Protein AF-A0A7W6S2J0-F1 (afdb_monomer_lite)

Sequence (82 aa):
MPRSRLAAVLLALAPLAACGSGGPGAEMDDATHLTLYCQTHRCVCVEDGFLPFGAADKREPEWSLTGEPSCLDGYTLDTVTD

Foldseek 3Di:
DDDDDDDDPPPDDPPPPPPPDDDVDPPDDPLNVLLVCVLPAPKWWWAADDDPPPPTDTHGFDADPVSGTHDDPRTDIDGDDD

pLDDT: mean 74.17, std 18.67, range [37.06, 94.12]

Organism: NCBI:txid391922

Secondary structure (DSSP, 8-state):
-----------------------TT----HHHHHHHHHTTS-EEEEE-S-PPTT-S-EEPPEE-TTS-EE--TTEEEEE---

Radius of gyration: 20.64 Å; chains: 1; bounding box: 37×56×59 Å

Structure (mmCIF, N/CA/C/O backbone):
data_AF-A0A7W6S2J0-F1
#
_entry.id   AF-A0A7W6S2J0-F1
#
loop_
_atom_site.group_PDB
_atom_site.id
_atom_site.type_symbol
_atom_site.label_atom_id
_atom_site.label_alt_id
_atom_site.label_comp_id
_atom_site.label_asym_id
_atom_site.label_entity_id
_atom_site.label_seq_id
_atom_site.pdbx_PDB_ins_code
_atom_site.Cartn_x
_atom_site.Cartn_y
_atom_site.Cartn_z
_atom_site.occupancy
_atom_site.B_iso_or_equiv
_atom_site.auth_seq_id
_atom_site.auth_comp_id
_atom_site.auth_asym_id
_atom_site.auth_atom_id
_atom_site.pdbx_PDB_model_num
ATOM 1 N N . MET A 1 1 ? -28.088 -36.194 39.511 1.00 45.91 1 MET A N 1
ATOM 2 C CA . MET A 1 1 ? -26.781 -35.918 38.871 1.00 45.91 1 MET A CA 1
ATOM 3 C C . MET A 1 1 ? -26.975 -34.840 37.803 1.00 45.91 1 MET A C 1
ATOM 5 O O . MET A 1 1 ? -27.429 -35.184 36.719 1.00 45.91 1 MET A O 1
ATOM 9 N N . PRO A 1 2 ? -26.737 -33.548 38.088 1.00 47.06 2 PRO A N 1
ATOM 10 C CA . PRO A 1 2 ? -26.881 -32.497 37.080 1.00 47.06 2 PRO A CA 1
ATOM 11 C C . PRO A 1 2 ? -25.600 -32.377 36.242 1.00 47.06 2 PRO A C 1
ATOM 13 O O . PRO A 1 2 ? -24.525 -32.089 36.768 1.00 47.06 2 PRO A O 1
ATOM 16 N N . ARG A 1 3 ? -25.714 -32.643 34.936 1.00 51.69 3 ARG A N 1
ATOM 17 C CA . ARG A 1 3 ? -24.625 -32.523 33.960 1.00 51.69 3 ARG A CA 1
ATOM 18 C C . ARG A 1 3 ? -24.563 -31.106 33.391 1.00 51.69 3 ARG A C 1
ATOM 20 O O . ARG A 1 3 ? -25.525 -30.618 32.817 1.00 51.69 3 ARG A O 1
ATOM 27 N N . SER A 1 4 ? -23.378 -30.531 33.560 1.00 53.75 4 SER A N 1
ATOM 28 C CA . SER A 1 4 ? -22.635 -29.680 32.631 1.00 53.75 4 SER A CA 1
ATOM 29 C C . SER A 1 4 ? -23.321 -28.469 31.998 1.00 53.75 4 SER A C 1
ATOM 31 O O . SER A 1 4 ? -24.021 -28.537 30.996 1.00 53.75 4 SER A O 1
ATOM 33 N N . ARG A 1 5 ? -22.927 -27.332 32.574 1.00 57.97 5 ARG A N 1
ATOM 34 C CA . ARG A 1 5 ? -22.810 -25.993 31.994 1.00 57.97 5 ARG A CA 1
ATOM 35 C C . ARG A 1 5 ? -22.322 -26.032 30.537 1.00 57.97 5 ARG A C 1
ATOM 37 O O . ARG A 1 5 ? -21.220 -26.508 30.279 1.00 57.97 5 ARG A O 1
ATOM 44 N N . LEU A 1 6 ? -23.081 -25.426 29.631 1.0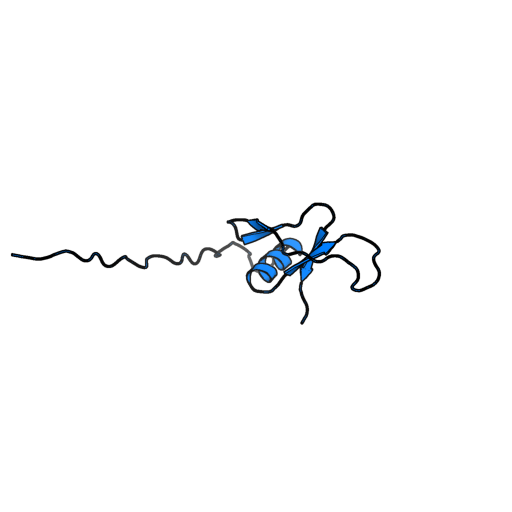0 55.94 6 LEU A N 1
ATOM 45 C CA . LEU A 1 6 ? -22.549 -24.835 28.405 1.00 55.94 6 LEU A CA 1
ATOM 46 C C . LEU A 1 6 ? -22.796 -23.335 28.509 1.00 55.94 6 LEU A C 1
ATOM 48 O O . LEU A 1 6 ? -23.927 -22.862 28.443 1.00 55.94 6 LEU A O 1
ATOM 52 N N . ALA A 1 7 ? -21.714 -22.614 28.786 1.00 53.78 7 ALA A N 1
ATOM 53 C CA . ALA A 1 7 ? -21.682 -21.169 28.731 1.00 53.78 7 ALA A CA 1
ATOM 54 C C . ALA A 1 7 ? -21.932 -20.757 27.276 1.00 53.78 7 ALA A C 1
ATOM 56 O O . ALA A 1 7 ? -21.117 -21.044 26.400 1.00 53.78 7 ALA A O 1
ATOM 57 N N . ALA A 1 8 ? -23.073 -20.121 27.020 1.00 55.12 8 ALA A N 1
ATOM 58 C CA . ALA A 1 8 ? -23.286 -19.391 25.786 1.00 55.12 8 ALA A CA 1
ATOM 59 C C . ALA A 1 8 ? -22.270 -18.246 25.768 1.00 55.12 8 ALA A C 1
ATOM 61 O O . ALA A 1 8 ? -22.341 -17.327 26.587 1.00 55.12 8 ALA A O 1
ATOM 62 N N . VAL A 1 9 ? -21.277 -18.353 24.888 1.00 53.16 9 VAL A N 1
ATOM 63 C CA . VAL A 1 9 ? -20.351 -17.263 24.605 1.00 53.16 9 VAL A CA 1
ATOM 64 C C . VAL A 1 9 ? -21.189 -16.109 24.071 1.00 53.16 9 VAL A C 1
ATOM 66 O O . VAL A 1 9 ? -21.804 -16.195 23.010 1.00 53.16 9 VAL A O 1
ATOM 69 N N . LEU A 1 10 ? -21.254 -15.057 24.880 1.00 51.62 10 LEU A N 1
ATOM 70 C CA . LEU A 1 10 ? -21.767 -13.746 24.530 1.00 51.62 10 LEU A CA 1
ATOM 71 C C . LEU A 1 10 ? -21.055 -13.278 23.253 1.00 51.62 10 LEU A C 1
ATOM 73 O O . LEU A 1 10 ? -19.886 -12.904 23.307 1.00 51.62 10 LEU A O 1
ATOM 77 N N . LEU A 1 11 ? -21.759 -13.268 22.117 1.00 52.09 11 LEU A N 1
ATOM 78 C CA . LEU A 1 11 ? -21.414 -12.410 20.980 1.00 52.09 11 LEU A CA 1
ATOM 79 C C . LEU A 1 11 ? -21.717 -10.968 21.392 1.00 52.09 11 LEU A C 1
ATOM 81 O O . LEU A 1 11 ? -22.735 -10.379 21.036 1.00 52.09 11 LEU A O 1
ATOM 85 N N . ALA A 1 12 ? -20.849 -10.439 22.244 1.00 51.38 12 ALA A N 1
ATOM 86 C CA . ALA A 1 12 ? -20.821 -9.042 22.586 1.00 51.38 12 ALA A CA 1
ATOM 87 C C . ALA A 1 12 ? -19.842 -8.345 21.640 1.00 51.38 12 ALA A C 1
AT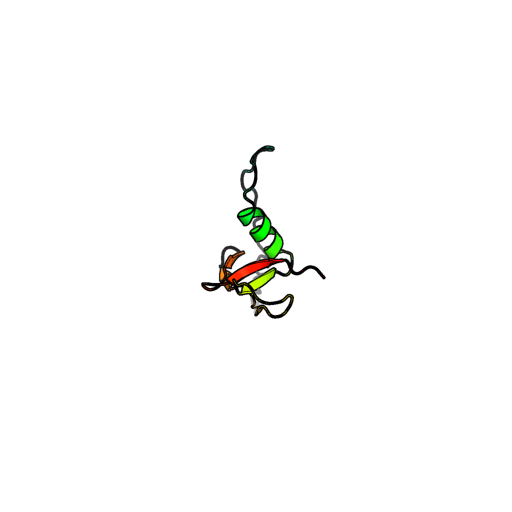OM 89 O O . ALA A 1 12 ? -18.690 -8.754 21.518 1.00 51.38 12 ALA A O 1
ATOM 90 N N . LEU A 1 13 ? -20.330 -7.244 21.070 1.00 49.66 13 LEU A N 1
ATOM 91 C CA . LEU A 1 13 ? -19.545 -6.090 20.644 1.00 49.66 13 LEU A CA 1
ATOM 92 C C . LEU A 1 13 ? -18.810 -6.262 19.310 1.00 49.66 13 LEU A C 1
ATOM 94 O O . LEU A 1 13 ? -17.603 -6.465 19.261 1.00 49.66 13 LEU A O 1
ATOM 98 N N . ALA A 1 14 ? -19.532 -6.010 18.219 1.00 48.56 14 ALA A N 1
ATOM 99 C CA . ALA A 1 14 ? -18.959 -5.154 17.190 1.00 48.56 14 ALA A CA 1
ATOM 100 C C . ALA A 1 14 ? -19.029 -3.715 17.732 1.00 48.56 14 ALA A C 1
ATOM 102 O O . ALA A 1 14 ? -20.127 -3.150 17.781 1.00 48.56 14 ALA A O 1
ATOM 103 N N . PRO A 1 15 ? -17.932 -3.108 18.220 1.00 47.53 15 PRO A N 1
ATOM 104 C CA . PRO A 1 15 ? -17.935 -1.671 18.384 1.00 47.53 15 PRO A CA 1
ATOM 105 C C . PRO A 1 15 ? -18.026 -1.069 16.980 1.00 47.53 15 PRO A C 1
ATOM 107 O O . PRO A 1 15 ? -17.114 -1.214 16.169 1.00 47.53 15 PRO A O 1
ATOM 110 N N . LEU A 1 16 ? -19.134 -0.379 16.698 1.00 44.41 16 LEU A N 1
ATOM 111 C CA . LEU A 1 16 ? -19.168 0.686 15.701 1.00 44.41 16 LEU A CA 1
ATOM 112 C C . LEU A 1 16 ? -18.203 1.786 16.164 1.00 44.41 16 LEU A C 1
ATOM 114 O O . LEU A 1 16 ? -18.611 2.807 16.711 1.00 44.41 16 LEU A O 1
ATOM 118 N N . ALA A 1 17 ? -16.907 1.551 16.014 1.00 51.69 17 ALA A N 1
ATOM 119 C CA . ALA A 1 17 ? -15.864 2.515 16.314 1.00 51.69 17 ALA A CA 1
ATOM 120 C C . ALA A 1 17 ? -15.257 3.004 15.002 1.00 51.69 17 ALA A C 1
ATOM 122 O O . ALA A 1 17 ? -14.102 2.758 14.692 1.00 51.69 17 ALA A O 1
ATOM 123 N N . ALA A 1 18 ? -16.079 3.728 14.250 1.00 45.22 18 ALA A N 1
ATOM 124 C CA . ALA A 1 18 ? -15.613 4.810 13.396 1.00 45.22 18 ALA A CA 1
ATOM 125 C C . ALA A 1 18 ? -16.633 5.958 13.452 1.00 45.22 18 ALA A C 1
ATOM 127 O O . ALA A 1 18 ? -17.051 6.518 12.448 1.00 45.22 18 ALA A O 1
ATOM 128 N N . CYS A 1 19 ? -17.043 6.319 14.673 1.00 53.22 19 CYS A N 1
ATOM 129 C CA . CYS A 1 19 ? -17.505 7.671 14.974 1.00 53.22 19 CYS A CA 1
ATOM 130 C C . CYS A 1 19 ? -16.252 8.547 15.168 1.00 53.22 19 CYS A C 1
ATOM 132 O O . CYS A 1 19 ? -15.961 9.011 16.268 1.00 53.22 19 CYS A O 1
ATOM 134 N N . GLY A 1 20 ? -15.448 8.664 14.109 1.00 39.66 20 GLY A N 1
ATOM 135 C CA . GLY A 1 20 ? -14.295 9.550 14.031 1.00 39.66 20 GLY A CA 1
ATOM 136 C C . GLY A 1 20 ? -14.768 10.895 13.506 1.00 39.66 20 GLY A C 1
ATOM 137 O O . GLY A 1 20 ? -15.272 10.996 12.394 1.00 39.66 20 GLY A O 1
ATOM 138 N N . SER A 1 21 ? -14.664 11.903 14.357 1.00 43.97 21 SER A N 1
ATOM 139 C CA . SER A 1 21 ? -14.967 13.310 14.123 1.00 43.97 21 SER A CA 1
ATOM 140 C C . SER A 1 21 ? -14.427 13.847 12.790 1.00 43.97 21 SER A C 1
ATOM 142 O O . SER A 1 21 ? -13.282 14.281 12.709 1.00 43.97 21 SER A O 1
ATOM 144 N N . GLY A 1 22 ? -15.279 13.897 11.775 1.00 39.06 22 GLY A N 1
ATOM 145 C CA . GLY A 1 22 ? -15.134 14.789 10.633 1.00 39.06 22 GLY A CA 1
ATOM 146 C C . GLY A 1 22 ? -16.396 15.628 10.571 1.00 39.06 22 GLY A C 1
ATOM 147 O O . GLY A 1 22 ? -17.430 15.155 10.105 1.00 39.06 22 GLY A O 1
ATOM 148 N N . GLY A 1 23 ? -16.361 16.843 11.123 1.00 38.88 23 GLY A N 1
ATOM 149 C CA . GLY A 1 23 ? -17.448 17.792 10.894 1.00 38.88 23 GLY A CA 1
ATOM 150 C C . GLY A 1 23 ? -17.652 17.980 9.383 1.00 38.88 23 GLY A C 1
ATOM 151 O O . GLY A 1 23 ? -16.681 17.864 8.631 1.00 38.88 23 GLY A O 1
ATOM 152 N N . PRO A 1 24 ? -18.880 18.253 8.913 1.00 37.06 24 PRO A N 1
ATOM 153 C CA . PRO A 1 24 ? -19.123 18.535 7.502 1.00 37.06 24 PRO A CA 1
ATOM 154 C C . PRO A 1 24 ? -18.282 19.757 7.098 1.00 37.06 24 PRO A C 1
ATOM 156 O O . PRO A 1 24 ? -18.603 20.878 7.485 1.00 37.06 24 PRO A O 1
ATOM 159 N N . GLY A 1 25 ? -17.170 19.527 6.393 1.00 48.56 25 GLY A N 1
ATOM 160 C CA . GLY A 1 25 ? -16.234 20.572 5.963 1.00 48.56 25 GLY A CA 1
ATOM 161 C C . GLY A 1 25 ? -14.746 20.322 6.236 1.00 48.56 25 GLY A C 1
ATOM 162 O O . GLY A 1 25 ? -13.944 21.163 5.845 1.00 48.56 25 GLY A O 1
ATOM 163 N N . ALA A 1 26 ? -14.347 19.217 6.876 1.00 53.56 26 ALA A N 1
ATOM 164 C CA . ALA A 1 26 ? -12.934 18.835 6.905 1.00 53.56 26 ALA A CA 1
ATOM 165 C C . ALA A 1 26 ? -12.533 18.271 5.532 1.00 53.56 26 ALA A C 1
ATOM 167 O O . ALA A 1 26 ? -13.037 17.222 5.129 1.00 53.56 26 ALA A O 1
ATOM 168 N N . GLU A 1 27 ? -11.665 18.980 4.809 1.00 61.25 27 GLU A N 1
ATOM 169 C CA . GLU A 1 27 ? -10.998 18.455 3.617 1.00 61.25 27 GLU A CA 1
ATOM 170 C C . GLU A 1 27 ? -10.223 17.201 4.040 1.00 61.25 27 GLU A C 1
ATOM 172 O O . GLU A 1 27 ? -9.295 17.268 4.846 1.00 61.25 27 GLU A O 1
ATOM 177 N N . MET A 1 28 ? -10.699 16.037 3.602 1.00 67.62 28 MET A N 1
ATOM 178 C CA . MET A 1 28 ? -10.091 14.760 3.944 1.00 67.62 28 MET A CA 1
ATOM 179 C C . MET A 1 28 ? -8.872 14.561 3.052 1.00 67.62 28 MET A C 1
ATOM 181 O O . MET A 1 28 ? -8.990 14.653 1.834 1.00 67.62 28 MET A O 1
ATOM 185 N N . ASP A 1 29 ? -7.718 14.311 3.664 1.00 79.81 29 ASP A N 1
ATOM 186 C CA . ASP A 1 29 ? -6.470 14.097 2.937 1.00 79.81 29 ASP A CA 1
ATOM 187 C C . ASP A 1 29 ? -6.586 12.881 2.000 1.00 79.81 29 ASP A C 1
ATOM 189 O O . ASP A 1 29 ? -7.149 11.844 2.382 1.00 79.81 29 ASP A O 1
ATOM 193 N N . A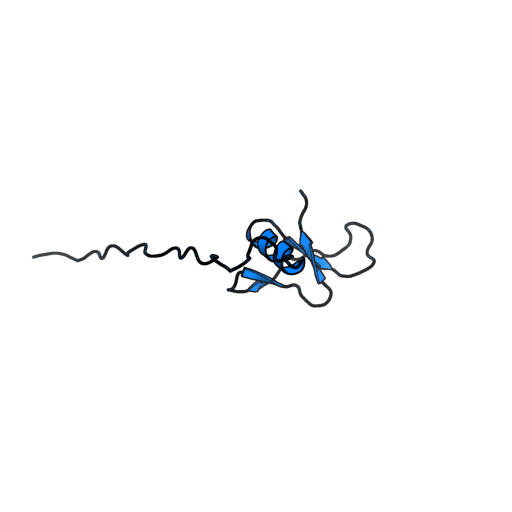SP A 1 30 ? -6.055 12.998 0.780 1.00 79.88 30 ASP A N 1
ATOM 194 C CA . ASP A 1 30 ? -6.146 11.960 -0.254 1.00 79.88 30 ASP A CA 1
ATOM 195 C C . ASP A 1 30 ? -5.576 10.616 0.226 1.00 79.88 30 ASP A C 1
ATOM 197 O O . ASP A 1 30 ? -6.129 9.559 -0.092 1.00 79.88 30 ASP A O 1
ATOM 201 N N . ALA A 1 31 ? -4.533 10.627 1.068 1.00 79.38 31 ALA A N 1
ATOM 202 C CA . ALA A 1 31 ? -3.963 9.403 1.631 1.00 79.38 31 ALA A CA 1
ATOM 203 C C . ALA A 1 31 ? -4.937 8.703 2.594 1.00 79.38 31 ALA A C 1
ATOM 205 O O . ALA A 1 31 ? -5.028 7.471 2.625 1.00 79.38 31 ALA A O 1
ATOM 206 N N . THR A 1 32 ? -5.721 9.481 3.347 1.00 83.50 32 THR A N 1
ATOM 207 C CA . THR A 1 32 ? -6.765 8.942 4.232 1.00 83.50 32 THR A CA 1
ATOM 208 C C . THR A 1 32 ? -7.920 8.371 3.411 1.00 83.50 32 THR A C 1
ATOM 210 O O . THR A 1 32 ? -8.449 7.307 3.739 1.00 83.50 32 THR A O 1
ATOM 213 N N . HIS A 1 33 ? -8.294 9.038 2.315 1.00 86.31 33 HIS A N 1
ATOM 214 C CA . HIS A 1 33 ? -9.330 8.547 1.407 1.00 86.31 33 HIS A CA 1
ATOM 215 C C . HIS A 1 33 ? -8.933 7.230 0.745 1.00 86.31 33 HIS A C 1
ATOM 217 O O . HIS A 1 33 ? -9.707 6.271 0.768 1.00 86.31 33 HIS A O 1
ATOM 223 N N . LEU A 1 34 ? -7.705 7.154 0.234 1.00 85.69 34 LEU A N 1
ATOM 224 C CA . LEU A 1 34 ? -7.165 5.942 -0.366 1.00 85.69 34 LEU A CA 1
ATOM 225 C C . LEU A 1 34 ? -7.093 4.795 0.650 1.00 85.69 34 LEU A C 1
ATOM 227 O O . LEU A 1 34 ? -7.529 3.687 0.354 1.00 85.69 34 LEU A O 1
ATOM 231 N N . THR A 1 35 ? -6.637 5.068 1.874 1.00 88.00 35 THR A N 1
ATOM 232 C CA . THR A 1 35 ? -6.585 4.074 2.959 1.00 88.00 35 THR A CA 1
ATOM 233 C C . THR A 1 35 ? -7.956 3.463 3.239 1.00 88.00 35 THR A C 1
ATOM 235 O O . THR A 1 35 ? -8.105 2.241 3.232 1.00 88.00 35 THR A O 1
ATOM 238 N N . LEU A 1 36 ? -8.981 4.299 3.431 1.00 87.44 36 LEU A N 1
ATOM 239 C CA . LEU A 1 36 ? -10.347 3.829 3.681 1.00 87.44 36 LEU A CA 1
ATOM 240 C C . LEU A 1 36 ? -10.927 3.071 2.480 1.00 87.44 36 LEU A C 1
ATOM 242 O O . LEU A 1 36 ? -11.630 2.073 2.657 1.00 87.44 36 LEU A O 1
ATOM 246 N N . TYR A 1 37 ? -10.612 3.501 1.258 1.00 89.06 37 TYR A N 1
ATOM 247 C CA . TYR A 1 37 ? -11.006 2.784 0.050 1.00 89.06 37 TYR A CA 1
ATOM 248 C C . TYR A 1 37 ? -10.410 1.370 0.028 1.00 89.06 37 TYR A C 1
ATOM 250 O O . TYR A 1 37 ? -11.144 0.393 -0.135 1.00 89.06 37 TYR A O 1
ATOM 258 N N . CYS A 1 38 ? -9.111 1.241 0.296 1.00 90.19 38 CYS A N 1
ATOM 259 C CA . CYS A 1 38 ? -8.404 -0.038 0.290 1.00 90.19 38 CYS A CA 1
ATOM 260 C C . CYS A 1 38 ? -8.881 -1.016 1.372 1.00 90.19 38 CYS A C 1
ATOM 262 O O . CYS A 1 38 ? -8.702 -2.220 1.223 1.00 90.19 38 CYS A O 1
ATOM 264 N N . GLN A 1 39 ? -9.519 -0.544 2.449 1.00 89.38 39 GLN A N 1
ATOM 265 C CA . GLN A 1 39 ? -10.130 -1.436 3.445 1.00 89.38 39 GLN A CA 1
ATOM 266 C C . GLN A 1 39 ? -11.345 -2.201 2.897 1.00 89.38 39 GLN A C 1
ATOM 268 O O . GLN A 1 39 ? -11.719 -3.241 3.438 1.00 89.38 39 GLN A O 1
ATOM 273 N N . THR A 1 40 ? -11.988 -1.681 1.849 1.00 88.75 40 THR A N 1
ATOM 274 C CA . THR A 1 40 ? -13.217 -2.252 1.268 1.00 88.75 40 THR A CA 1
ATOM 275 C C . THR A 1 40 ? -13.046 -2.722 -0.176 1.00 88.75 40 THR A C 1
ATOM 277 O O . THR A 1 40 ? -13.847 -3.525 -0.651 1.00 88.75 40 THR A O 1
ATOM 280 N N . HIS A 1 41 ? -12.003 -2.255 -0.862 1.00 89.44 41 HIS A N 1
ATOM 281 C CA . HIS A 1 41 ? -11.687 -2.560 -2.255 1.00 89.44 41 HIS A CA 1
ATOM 282 C C . HIS A 1 41 ? -10.254 -3.069 -2.396 1.00 89.44 41 HIS A C 1
ATOM 284 O O . HIS A 1 41 ? -9.418 -2.892 -1.514 1.00 89.44 41 HIS A O 1
ATOM 290 N N . ARG A 1 42 ? -9.946 -3.700 -3.534 1.00 88.75 42 ARG A N 1
ATOM 291 C CA . ARG A 1 42 ? -8.601 -4.225 -3.774 1.00 88.75 42 ARG A CA 1
ATOM 292 C C . ARG A 1 42 ? -7.639 -3.099 -4.152 1.00 88.75 42 ARG A C 1
ATOM 294 O O . ARG A 1 42 ? -7.837 -2.417 -5.156 1.00 88.75 42 ARG A O 1
ATOM 301 N N . CYS A 1 43 ? -6.559 -2.986 -3.391 1.00 92.25 43 CYS A N 1
ATOM 302 C CA . CYS A 1 43 ? -5.422 -2.12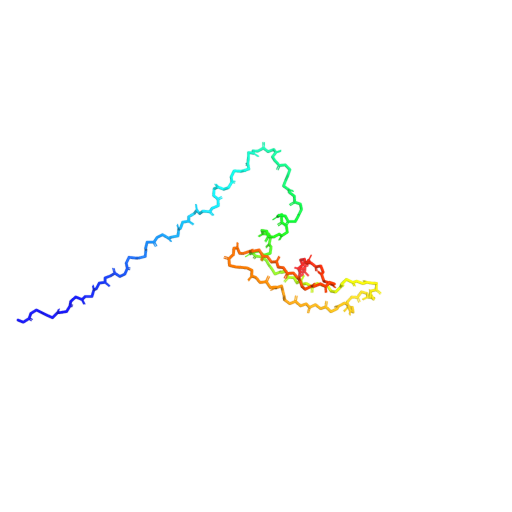2 -3.695 1.00 92.25 43 CYS A CA 1
ATOM 303 C C . CYS A 1 43 ? -4.141 -2.940 -3.848 1.00 92.25 43 CYS A C 1
ATOM 305 O O . CYS A 1 43 ? -4.056 -4.073 -3.367 1.00 92.25 43 CYS A O 1
ATOM 307 N N . VAL A 1 44 ? -3.159 -2.368 -4.540 1.00 94.06 44 VAL A N 1
ATOM 308 C CA . VAL A 1 44 ? -1.849 -2.972 -4.798 1.00 94.06 44 VAL A CA 1
ATOM 309 C C . VAL A 1 44 ? -0.749 -1.933 -4.635 1.00 94.06 44 VAL A C 1
ATOM 311 O O . VAL A 1 44 ? -0.947 -0.756 -4.909 1.00 94.06 44 VAL A O 1
ATOM 314 N N . CYS A 1 45 ? 0.423 -2.380 -4.211 1.00 93.44 45 CYS A N 1
ATOM 315 C CA . CYS A 1 45 ? 1.646 -1.598 -4.268 1.00 93.44 45 CYS A CA 1
ATOM 316 C C . CYS A 1 45 ? 2.253 -1.746 -5.664 1.00 93.44 45 CYS A C 1
ATOM 318 O O . CYS A 1 45 ? 2.496 -2.870 -6.112 1.00 93.44 45 CYS A O 1
ATOM 320 N N . VAL A 1 46 ? 2.484 -0.631 -6.346 1.00 91.81 46 VAL A N 1
ATOM 321 C CA . VAL A 1 46 ? 3.064 -0.576 -7.692 1.00 91.81 46 VAL A CA 1
ATOM 322 C C . VAL A 1 46 ? 4.465 0.006 -7.596 1.00 91.81 46 VAL A C 1
ATOM 324 O O . VAL A 1 46 ? 4.663 1.003 -6.909 1.00 91.81 46 VAL A O 1
ATOM 327 N N . GLU A 1 47 ? 5.429 -0.630 -8.256 1.00 92.81 47 GLU A N 1
ATOM 328 C CA . GLU A 1 47 ? 6.820 -0.172 -8.266 1.00 92.81 47 GLU A CA 1
ATOM 329 C C . GLU A 1 47 ? 6.941 1.266 -8.795 1.00 92.81 47 GLU A C 1
ATOM 331 O O . GLU A 1 47 ? 6.435 1.602 -9.872 1.00 92.81 47 GLU A O 1
ATOM 336 N N . ASP A 1 48 ? 7.653 2.101 -8.041 1.00 87.31 48 ASP A N 1
ATOM 337 C CA . ASP A 1 48 ? 7.941 3.481 -8.396 1.00 87.31 48 ASP A CA 1
ATOM 338 C C . ASP A 1 48 ? 9.001 3.520 -9.495 1.00 87.31 48 ASP A C 1
ATOM 340 O O . ASP A 1 48 ? 10.174 3.199 -9.293 1.00 87.31 48 ASP A O 1
ATOM 344 N N . GLY A 1 49 ? 8.614 3.961 -10.687 1.00 81.81 49 GLY A N 1
ATOM 345 C CA . GLY A 1 49 ? 9.569 4.110 -11.772 1.00 81.81 49 GLY A CA 1
ATOM 346 C C . GLY A 1 49 ? 8.944 4.478 -13.105 1.00 81.81 49 GLY A C 1
ATOM 347 O O . GLY A 1 49 ? 7.743 4.355 -13.331 1.00 81.81 49 GLY A O 1
ATOM 348 N N . PHE A 1 50 ? 9.800 4.904 -14.034 1.00 77.19 50 PHE A N 1
ATOM 349 C CA . PHE A 1 50 ? 9.433 5.060 -15.440 1.00 77.19 50 PHE A CA 1
ATOM 350 C C . PHE A 1 50 ? 9.505 3.706 -16.144 1.00 77.19 50 PHE A C 1
ATOM 352 O O . PHE A 1 50 ? 10.401 3.442 -16.947 1.00 77.19 50 PHE A O 1
ATOM 359 N N . LEU A 1 51 ? 8.560 2.833 -15.810 1.00 79.75 51 LEU A N 1
ATOM 360 C CA . LEU A 1 51 ? 8.371 1.570 -16.504 1.00 79.75 51 LEU A CA 1
ATOM 361 C C . LEU A 1 51 ? 7.307 1.735 -17.593 1.00 79.75 51 LEU A C 1
ATOM 363 O O . LEU A 1 51 ? 6.369 2.523 -17.440 1.00 79.75 51 LEU A O 1
ATOM 367 N N . PRO A 1 52 ? 7.441 1.022 -18.724 1.00 78.44 52 PRO A N 1
ATOM 368 C CA . PRO A 1 52 ? 6.386 1.003 -19.722 1.00 78.44 52 PRO A CA 1
ATOM 369 C C . PRO A 1 52 ? 5.083 0.490 -19.093 1.00 78.44 52 PRO A C 1
ATOM 371 O O . PRO A 1 52 ? 5.101 -0.320 -18.164 1.00 78.44 52 PRO A O 1
ATOM 374 N N . PHE A 1 53 ? 3.946 0.970 -19.599 1.00 75.62 53 PHE A N 1
ATOM 375 C CA . PHE A 1 53 ? 2.626 0.614 -19.074 1.00 75.62 53 PHE A CA 1
ATOM 376 C C . PHE A 1 53 ? 2.470 -0.902 -18.897 1.00 75.62 53 PHE A C 1
ATOM 378 O O . PHE A 1 53 ? 2.682 -1.674 -19.832 1.00 75.62 53 PHE A O 1
ATOM 385 N N . GLY A 1 54 ? 2.090 -1.314 -17.686 1.00 75.75 54 GLY A N 1
ATOM 386 C CA . GLY A 1 54 ? 1.870 -2.719 -17.336 1.00 75.75 54 GLY A CA 1
ATOM 387 C C . GLY A 1 54 ? 3.133 -3.536 -17.043 1.00 75.75 54 GLY A C 1
ATOM 388 O O . GLY A 1 54 ? 2.996 -4.706 -16.705 1.00 75.75 54 GLY A O 1
ATOM 389 N N . ALA A 1 55 ? 4.330 -2.948 -17.142 1.00 84.31 55 ALA A N 1
ATOM 390 C CA . ALA A 1 55 ? 5.588 -3.612 -16.791 1.00 84.31 55 ALA A CA 1
ATOM 391 C C . ALA A 1 55 ? 6.040 -3.364 -15.343 1.00 84.31 55 ALA A C 1
ATOM 393 O O . ALA A 1 55 ? 6.985 -4.011 -14.903 1.00 84.31 55 ALA A O 1
ATOM 394 N N . ALA A 1 56 ? 5.391 -2.440 -14.627 1.00 87.56 56 ALA A N 1
ATOM 395 C CA . ALA A 1 56 ? 5.653 -2.204 -13.211 1.00 87.56 56 ALA A CA 1
ATOM 396 C C . ALA A 1 56 ? 5.268 -3.423 -12.372 1.00 87.56 56 ALA A C 1
ATOM 398 O O . ALA A 1 56 ? 4.171 -3.970 -12.548 1.00 87.56 56 ALA A O 1
ATOM 399 N N . ASP A 1 57 ? 6.164 -3.831 -11.469 1.00 90.06 57 ASP A N 1
ATOM 400 C CA . ASP A 1 57 ? 5.878 -4.914 -10.535 1.00 90.06 57 ASP A CA 1
ATOM 401 C C . ASP A 1 57 ? 4.719 -4.513 -9.611 1.00 90.06 57 ASP A C 1
ATOM 403 O O . ASP A 1 57 ? 4.592 -3.354 -9.203 1.00 90.06 57 ASP A O 1
ATOM 407 N N . LYS A 1 58 ? 3.844 -5.476 -9.309 1.00 91.19 58 LYS A N 1
ATOM 408 C CA . LYS A 1 58 ? 2.649 -5.266 -8.483 1.00 91.19 58 LYS A CA 1
ATOM 409 C C . LYS A 1 58 ? 2.651 -6.249 -7.333 1.00 91.19 58 LYS A C 1
ATOM 411 O O . LYS A 1 58 ? 2.756 -7.457 -7.541 1.00 91.19 58 LYS A O 1
ATOM 416 N N . ARG A 1 59 ? 2.482 -5.733 -6.121 1.00 90.19 59 ARG A N 1
ATOM 417 C CA . ARG A 1 59 ? 2.528 -6.521 -4.887 1.00 90.19 59 ARG A CA 1
ATOM 418 C C . ARG A 1 59 ? 1.331 -6.226 -4.006 1.00 90.19 59 ARG A C 1
ATOM 420 O O . ARG A 1 59 ? 0.714 -5.167 -4.109 1.00 90.19 59 ARG A O 1
ATOM 427 N N . GLU A 1 60 ? 0.996 -7.174 -3.143 1.00 91.19 60 GLU A N 1
ATOM 428 C CA . GLU A 1 60 ? -0.001 -6.927 -2.106 1.00 91.19 60 GLU A CA 1
ATOM 429 C C . GLU A 1 60 ? 0.573 -5.970 -1.050 1.00 91.19 60 GLU A C 1
ATOM 431 O O . GLU A 1 60 ? 1.749 -6.103 -0.696 1.00 91.19 60 GLU A O 1
ATOM 436 N N . PRO A 1 61 ? -0.223 -5.000 -0.565 1.00 92.62 61 PRO A N 1
ATOM 437 C CA . PRO A 1 61 ? 0.196 -4.129 0.521 1.00 92.62 61 PRO A CA 1
ATOM 438 C C . PRO A 1 61 ? 0.302 -4.907 1.831 1.00 92.62 61 PRO A C 1
ATOM 440 O O . PRO A 1 61 ? -0.448 -5.855 2.084 1.00 92.62 61 PRO A O 1
ATOM 443 N N . GLU A 1 62 ? 1.211 -4.466 2.691 1.00 94.12 62 GLU A N 1
ATOM 444 C CA . GLU A 1 62 ? 1.254 -4.933 4.070 1.00 94.12 62 GLU A CA 1
ATOM 445 C C . GLU A 1 62 ? 0.161 -4.231 4.874 1.00 94.12 62 GLU A C 1
ATOM 447 O O . GLU A 1 62 ? -0.059 -3.029 4.730 1.00 94.12 62 GLU A O 1
ATOM 452 N N . TRP A 1 63 ? -0.535 -4.992 5.717 1.00 89.94 63 TRP A N 1
ATOM 453 C CA . TRP A 1 63 ? -1.658 -4.490 6.502 1.00 89.94 63 TRP A CA 1
ATOM 454 C C . TRP A 1 63 ? -1.287 -4.381 7.971 1.00 89.94 63 TRP A C 1
ATOM 456 O O . TRP A 1 63 ? -0.919 -5.370 8.612 1.00 89.94 63 TRP A O 1
ATOM 466 N N . SER A 1 64 ? -1.444 -3.182 8.527 1.00 89.25 64 SER A N 1
ATOM 467 C CA . SER A 1 64 ? -1.372 -2.994 9.969 1.00 89.25 64 SER A CA 1
ATOM 468 C C . SER A 1 64 ? -2.604 -3.588 10.669 1.00 89.25 64 SER A C 1
ATOM 470 O O . SER A 1 64 ? -3.671 -3.780 10.081 1.00 89.25 64 SER A O 1
ATOM 472 N N . LEU A 1 65 ? -2.495 -3.805 11.983 1.00 84.62 65 LEU A N 1
ATOM 473 C CA . LEU A 1 65 ? -3.642 -4.192 12.819 1.00 84.62 65 LEU A CA 1
ATOM 474 C C . LEU A 1 65 ? -4.716 -3.093 12.912 1.00 84.62 65 LEU A C 1
ATOM 476 O O . LEU A 1 65 ? -5.846 -3.377 13.304 1.00 84.62 65 LEU A O 1
ATOM 480 N N . THR A 1 66 ? -4.365 -1.850 12.577 1.00 83.69 66 THR A N 1
ATOM 481 C CA . THR A 1 66 ? -5.279 -0.703 12.507 1.00 83.69 66 THR A CA 1
ATOM 482 C C . THR A 1 66 ? -5.974 -0.581 11.149 1.00 83.69 66 THR A C 1
ATOM 484 O O . THR A 1 66 ? -6.841 0.274 10.994 1.00 83.69 66 THR A O 1
ATOM 487 N N . GLY A 1 67 ? -5.659 -1.459 10.187 1.00 82.00 67 GLY A N 1
ATOM 488 C CA . GLY A 1 67 ? -6.250 -1.439 8.848 1.00 82.00 67 GLY A CA 1
ATOM 489 C C . GLY A 1 67 ? -5.653 -0.367 7.937 1.00 82.00 67 GLY A C 1
ATOM 490 O O . GLY A 1 67 ? -6.312 0.068 6.996 1.00 82.00 67 GLY A O 1
ATOM 491 N N . GLU A 1 68 ? -4.435 0.084 8.223 1.00 88.56 68 GLU A N 1
ATOM 492 C CA . GLU A 1 68 ? -3.688 1.012 7.378 1.00 88.56 68 GLU A CA 1
ATOM 493 C C . GLU A 1 68 ? -2.785 0.194 6.436 1.00 88.56 68 GLU A C 1
ATOM 495 O O . GLU A 1 68 ? -1.988 -0.619 6.923 1.00 88.56 68 GLU A O 1
ATOM 500 N N . PRO A 1 69 ? -2.926 0.347 5.106 1.00 92.44 69 PRO A N 1
ATOM 501 C CA . PRO A 1 69 ? -2.061 -0.312 4.142 1.00 92.44 69 PRO A CA 1
ATOM 502 C C . PRO A 1 69 ? -0.719 0.422 4.031 1.00 92.44 69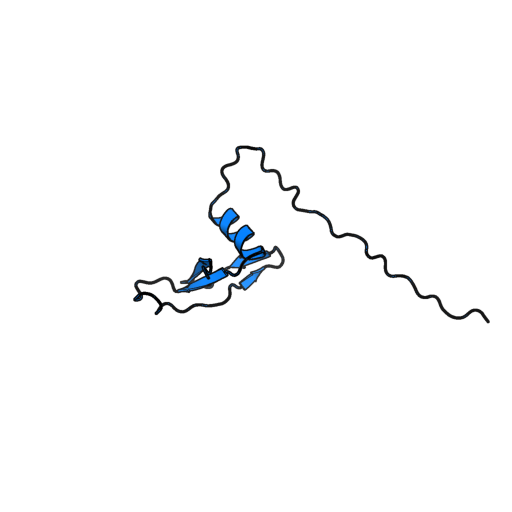 PRO A C 1
ATOM 504 O O . PRO A 1 69 ? -0.664 1.652 4.026 1.00 92.44 69 PRO A O 1
ATOM 507 N N . SER A 1 70 ? 0.363 -0.332 3.876 1.00 91.44 70 SER A N 1
ATOM 508 C CA . SER A 1 70 ? 1.706 0.200 3.645 1.00 91.44 70 SER A CA 1
ATOM 509 C C . SER A 1 70 ? 2.431 -0.563 2.542 1.00 91.44 70 SER A C 1
ATOM 511 O O . SER A 1 70 ? 2.244 -1.770 2.380 1.00 91.44 70 SER A O 1
ATOM 513 N N . CYS A 1 71 ? 3.282 0.145 1.802 1.00 92.69 71 CYS A N 1
ATOM 514 C CA . CYS A 1 71 ? 4.135 -0.426 0.767 1.00 92.69 71 CYS A CA 1
ATOM 515 C C . CYS A 1 71 ? 5.600 -0.434 1.209 1.00 92.69 71 CYS A C 1
ATOM 517 O O . CYS A 1 71 ? 6.017 0.373 2.040 1.00 92.69 71 CYS A O 1
ATOM 519 N N . LEU A 1 72 ? 6.376 -1.354 0.635 1.00 91.56 72 LEU A N 1
ATOM 520 C CA . LEU A 1 72 ? 7.831 -1.344 0.758 1.00 91.56 72 LEU A CA 1
ATOM 521 C C . LEU A 1 72 ? 8.414 -0.093 0.089 1.00 91.56 72 LEU A C 1
ATOM 523 O O . LEU A 1 72 ? 7.802 0.474 -0.816 1.00 91.56 72 LEU A O 1
ATOM 527 N N . ASP A 1 73 ?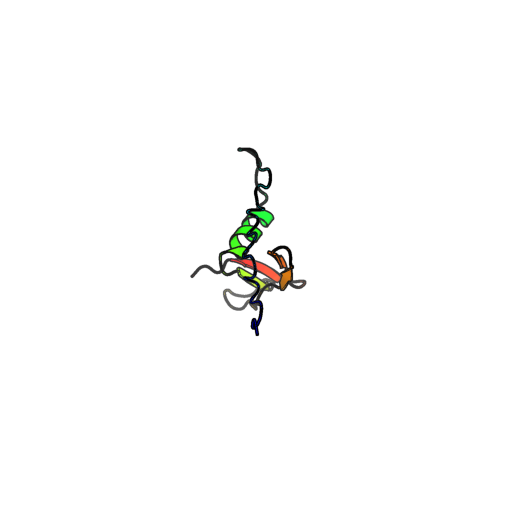 9.625 0.292 0.492 1.00 91.75 73 ASP A N 1
ATOM 528 C CA . ASP A 1 73 ? 10.340 1.402 -0.141 1.00 91.75 73 ASP A CA 1
ATOM 529 C C . ASP A 1 73 ? 10.453 1.201 -1.662 1.00 91.75 73 ASP A C 1
ATOM 531 O O . ASP A 1 73 ? 10.836 0.128 -2.139 1.00 91.75 73 ASP A O 1
ATOM 535 N N . GLY A 1 74 ? 10.142 2.258 -2.417 1.00 89.25 74 GLY A N 1
ATOM 536 C CA . GLY A 1 74 ? 10.119 2.237 -3.882 1.00 89.25 74 GLY A CA 1
ATOM 537 C C . GLY A 1 74 ? 8.840 1.653 -4.484 1.00 89.25 74 GLY A C 1
ATOM 538 O O . GLY A 1 74 ? 8.856 1.254 -5.646 1.00 89.25 74 GLY A O 1
ATOM 539 N N . TYR A 1 75 ? 7.759 1.563 -3.708 1.00 92.44 75 TYR A N 1
ATOM 540 C CA . TYR A 1 75 ? 6.430 1.226 -4.200 1.00 92.44 75 TYR A CA 1
ATOM 541 C C . TYR A 1 75 ? 5.393 2.227 -3.681 1.00 92.44 75 TYR A C 1
ATOM 543 O O . TYR A 1 75 ? 5.354 2.536 -2.488 1.00 92.44 75 TYR A O 1
ATOM 551 N N . THR A 1 76 ? 4.476 2.634 -4.556 1.00 91.00 76 THR A N 1
ATOM 552 C CA . THR A 1 76 ? 3.329 3.483 -4.215 1.00 91.00 76 THR A CA 1
ATOM 553 C C . THR A 1 76 ? 2.040 2.671 -4.202 1.00 91.00 76 THR A C 1
ATOM 555 O O . THR A 1 76 ? 1.820 1.792 -5.037 1.00 91.00 76 THR A O 1
ATOM 558 N N . LEU A 1 77 ? 1.170 2.959 -3.234 1.00 91.69 77 LEU A N 1
ATOM 559 C CA . LEU A 1 77 ? -0.145 2.336 -3.136 1.00 91.69 77 LEU A CA 1
ATOM 560 C C . LEU A 1 77 ? -1.073 2.867 -4.235 1.00 91.69 77 LEU A C 1
ATOM 562 O O . LEU A 1 77 ? -1.228 4.077 -4.382 1.00 91.69 77 LEU A O 1
ATOM 566 N N . ASP A 1 78 ? -1.734 1.964 -4.954 1.00 90.38 78 ASP A N 1
ATOM 567 C CA . ASP A 1 78 ? -2.694 2.295 -6.005 1.00 90.38 78 ASP A CA 1
ATOM 568 C C . ASP A 1 78 ? -3.939 1.395 -5.946 1.00 90.38 78 ASP A C 1
ATOM 570 O O . ASP A 1 78 ? -3.933 0.275 -5.416 1.00 90.38 78 ASP A O 1
ATOM 574 N N . THR A 1 79 ? -5.037 1.897 -6.502 1.00 89.94 79 THR A N 1
ATOM 575 C CA . THR A 1 79 ? -6.301 1.167 -6.618 1.00 89.94 79 THR A CA 1
ATOM 576 C C . THR A 1 79 ? -6.282 0.227 -7.819 1.00 89.94 79 THR A C 1
ATOM 578 O O . THR A 1 79 ? -5.762 0.555 -8.884 1.00 89.94 79 THR A O 1
ATOM 581 N N . VAL A 1 80 ? -6.890 -0.953 -7.687 1.00 83.94 80 VAL A N 1
ATOM 582 C CA . VAL A 1 80 ? -7.132 -1.811 -8.851 1.00 83.94 80 VAL A CA 1
ATOM 583 C C . VAL A 1 80 ? -8.459 -1.406 -9.483 1.00 83.94 80 VAL A C 1
ATOM 585 O O . VAL A 1 80 ? -9.518 -1.664 -8.918 1.00 83.94 80 VAL A O 1
ATOM 588 N N . THR A 1 81 ? -8.401 -0.801 -10.665 1.00 70.75 81 THR A N 1
ATOM 589 C CA . THR A 1 81 ? -9.572 -0.632 -11.533 1.00 70.75 81 THR A CA 1
ATOM 590 C C . THR A 1 81 ? -9.785 -1.926 -12.324 1.00 70.75 81 THR A C 1
ATOM 592 O O . THR A 1 81 ? -8.901 -2.331 -13.079 1.00 70.75 81 THR A O 1
ATOM 595 N N . ASP A 1 82 ? -10.910 -2.604 -12.078 1.00 57.97 82 ASP A N 1
ATOM 596 C CA . ASP A 1 82 ? -11.394 -3.746 -12.877 1.00 57.97 82 ASP A CA 1
ATOM 597 C C . ASP A 1 82 ? -12.069 -3.267 -14.173 1.00 57.97 82 ASP A C 1
ATOM 599 O O . ASP A 1 82 ? -12.742 -2.206 -14.128 1.00 57.97 82 ASP A O 1
#